Protein AF-A0A2T0S2Z2-F1 (afdb_monomer_lite)

InterPro domains:
  IPR007712 Toxin-antitoxin system, RelE/ParE toxin family [PF05016] (2-54)
  IPR035093 Toxin-antitoxin system, RelE/ParE toxin domain superfamily [G3DSA:3.30.2310.20] (1-66)

pLDDT: mean 92.06, std 8.11, range [59.94, 98.44]

Secondary structure (DSSP, 8-state):
-----HHHHHHHHHHHHHHHHH-HHHHHHHHHHHHHHHHHHHH-TT-SEE-TTT--TT-EE-----

Sequence (66 aa):
MISWKESAQEEVRVIYEYLFDQSAAVADDWSDQLARKLTLVEQFPEMGRIVPDYYISFIREIFAGS

Foldseek 3Di:
DDDDDPVRVVVLVVVLVVQVVVPNVRSVVQVVQVVVVVVVCVVPVPPFCDDPVVNPNNDGDDDGDD

Organism: NCBI:txid1469603

Radius of gyration: 13.43 Å; chains: 1; bounding box: 26×25×32 Å

Structure (mmCIF, N/CA/C/O backbone):
data_AF-A0A2T0S2Z2-F1
#
_entry.id   AF-A0A2T0S2Z2-F1
#
loop_
_atom_site.group_PDB
_atom_site.id
_atom_site.type_symbol
_atom_site.label_atom_id
_atom_site.label_alt_id
_atom_site.label_comp_id
_atom_site.label_asym_id
_atom_site.label_entity_id
_atom_site.label_seq_id
_atom_site.pdbx_PDB_ins_code
_atom_site.Cartn_x
_atom_site.Cartn_y
_atom_site.Cartn_z
_atom_site.occupancy
_atom_site.B_iso_or_equiv
_atom_site.auth_seq_id
_atom_site.auth_comp_id
_atom_site.auth_asym_id
_atom_site.auth_atom_id
_atom_site.pdbx_PDB_model_num
ATOM 1 N N . MET A 1 1 ? 11.816 -7.933 -2.939 1.00 74.94 1 MET A N 1
ATOM 2 C CA . MET A 1 1 ? 12.169 -7.133 -1.752 1.00 74.94 1 MET A CA 1
ATOM 3 C C . MET A 1 1 ? 11.939 -5.674 -2.082 1.00 74.94 1 MET A C 1
ATOM 5 O O . MET A 1 1 ? 12.705 -5.094 -2.844 1.00 74.94 1 MET A O 1
ATOM 9 N N . ILE A 1 2 ? 10.863 -5.115 -1.541 1.00 88.81 2 ILE A N 1
ATOM 10 C CA . ILE A 1 2 ? 10.525 -3.696 -1.666 1.00 88.81 2 ILE A CA 1
ATOM 11 C C . ILE A 1 2 ? 11.311 -2.898 -0.627 1.00 88.81 2 ILE A C 1
ATOM 13 O O . ILE A 1 2 ? 11.313 -3.246 0.553 1.00 88.81 2 ILE A O 1
ATOM 17 N N . SER A 1 3 ? 11.955 -1.817 -1.060 1.00 93.94 3 SER A N 1
ATOM 18 C CA . SER A 1 3 ? 12.524 -0.808 -0.171 1.00 93.94 3 SER A CA 1
ATOM 19 C C . SER A 1 3 ? 11.654 0.445 -0.185 1.00 93.94 3 SER A C 1
ATOM 21 O O . SER A 1 3 ? 11.189 0.893 -1.232 1.00 93.94 3 SER A O 1
ATOM 23 N N . TRP A 1 4 ? 11.426 1.005 0.999 1.00 95.44 4 TRP A N 1
ATOM 24 C CA . TRP A 1 4 ? 10.623 2.207 1.180 1.00 95.44 4 TRP A CA 1
ATOM 25 C C . TRP A 1 4 ? 11.525 3.397 1.474 1.00 95.44 4 TRP A C 1
ATOM 27 O O . TRP A 1 4 ? 12.517 3.273 2.193 1.00 95.44 4 TRP A O 1
ATOM 37 N N . LYS A 1 5 ? 11.154 4.566 0.949 1.00 97.06 5 LYS A N 1
ATOM 38 C CA . LYS A 1 5 ? 11.662 5.834 1.479 1.00 97.06 5 LYS A CA 1
ATOM 39 C C . LYS A 1 5 ? 11.037 6.076 2.852 1.00 97.06 5 LYS A C 1
ATOM 41 O O . LYS A 1 5 ? 9.879 5.724 3.056 1.00 97.06 5 LYS A O 1
ATOM 46 N N . GLU A 1 6 ? 11.765 6.741 3.741 1.00 96.94 6 GLU A N 1
ATOM 47 C CA . GLU A 1 6 ? 11.258 7.133 5.065 1.00 96.94 6 GLU A CA 1
ATOM 48 C C . GLU A 1 6 ? 9.953 7.939 4.958 1.00 96.94 6 GLU A C 1
ATOM 50 O O . GLU A 1 6 ? 8.972 7.619 5.621 1.00 96.94 6 GLU A O 1
ATOM 55 N N . SER A 1 7 ? 9.885 8.890 4.018 1.00 97.00 7 SER A N 1
ATOM 56 C CA . SER A 1 7 ? 8.666 9.670 3.763 1.00 97.00 7 SER A CA 1
ATOM 57 C C . SER A 1 7 ? 7.468 8.807 3.356 1.00 97.00 7 SER A C 1
ATOM 59 O O . SER A 1 7 ? 6.345 9.095 3.743 1.00 97.00 7 SER A O 1
ATOM 61 N N . ALA A 1 8 ? 7.695 7.721 2.614 1.00 96.44 8 ALA A N 1
ATOM 62 C CA . ALA A 1 8 ? 6.620 6.832 2.187 1.00 96.44 8 ALA A CA 1
ATOM 63 C C . ALA A 1 8 ? 6.110 5.953 3.344 1.00 96.44 8 ALA A C 1
ATOM 65 O O . ALA A 1 8 ? 4.925 5.641 3.398 1.00 96.44 8 ALA A O 1
ATOM 66 N N . GLN A 1 9 ? 6.984 5.569 4.284 1.00 96.56 9 GLN A N 1
ATOM 67 C CA . GLN A 1 9 ? 6.563 4.880 5.512 1.00 96.56 9 GLN A CA 1
ATOM 68 C C . GLN A 1 9 ? 5.695 5.795 6.381 1.00 96.56 9 GLN A C 1
ATOM 70 O O . GLN A 1 9 ? 4.670 5.357 6.903 1.00 96.56 9 GLN A O 1
ATOM 75 N N . GLU A 1 10 ? 6.087 7.066 6.489 1.00 98.06 10 GLU A N 1
ATOM 76 C CA . GLU A 1 10 ? 5.323 8.088 7.201 1.00 98.06 10 GLU A CA 1
ATOM 77 C C . GLU A 1 10 ? 3.939 8.303 6.581 1.00 98.06 10 GLU A C 1
ATOM 79 O O . GLU A 1 10 ? 2.934 8.260 7.283 1.00 98.06 10 GLU A O 1
ATOM 84 N N . GLU A 1 11 ? 3.871 8.468 5.259 1.00 97.75 11 GLU A N 1
ATOM 85 C CA . GLU A 1 11 ? 2.608 8.654 4.539 1.00 97.75 11 GLU A CA 1
ATOM 86 C C . GLU A 1 11 ? 1.652 7.471 4.739 1.00 97.75 11 GLU A C 1
ATOM 88 O O . GLU A 1 11 ? 0.468 7.678 5.002 1.00 97.75 11 GLU A O 1
ATOM 93 N N . VAL A 1 12 ? 2.155 6.231 4.686 1.00 96.69 12 VAL A N 1
ATOM 94 C CA . VAL A 1 12 ? 1.340 5.035 4.957 1.00 96.69 12 VAL A CA 1
ATOM 95 C C . VAL A 1 12 ? 0.778 5.053 6.376 1.00 96.69 12 VAL A C 1
ATOM 97 O O . VAL A 1 12 ? -0.405 4.763 6.556 1.00 96.69 12 VAL A O 1
ATOM 100 N N . ARG A 1 13 ? 1.594 5.416 7.374 1.00 98.00 13 ARG A N 1
ATOM 101 C CA . ARG A 1 13 ? 1.138 5.534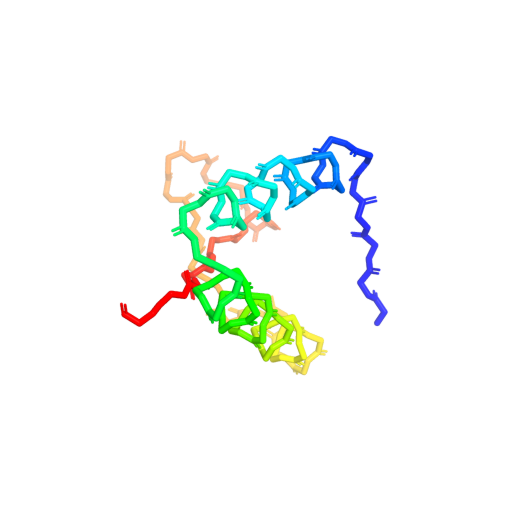 8.765 1.00 98.00 13 ARG A CA 1
ATOM 102 C C . ARG A 1 13 ? 0.037 6.583 8.898 1.00 98.00 13 ARG A C 1
ATOM 104 O O . ARG A 1 13 ? -1.011 6.278 9.454 1.00 98.00 13 ARG A O 1
ATOM 111 N N . VAL A 1 14 ? 0.255 7.780 8.356 1.00 98.38 14 VAL A N 1
ATOM 112 C CA . VAL A 1 14 ? -0.705 8.891 8.437 1.00 98.38 14 VAL A CA 1
ATOM 113 C C . VAL A 1 14 ? -2.036 8.530 7.772 1.00 98.38 14 VAL A C 1
ATOM 115 O O . VAL A 1 14 ? -3.095 8.817 8.328 1.00 98.38 14 VAL A O 1
ATOM 118 N N . ILE A 1 15 ? -2.007 7.873 6.606 1.00 97.25 15 ILE A N 1
ATOM 119 C CA . ILE A 1 15 ? -3.231 7.423 5.926 1.00 97.25 15 ILE A CA 1
ATOM 120 C C . ILE A 1 15 ? -3.962 6.376 6.771 1.00 97.25 15 I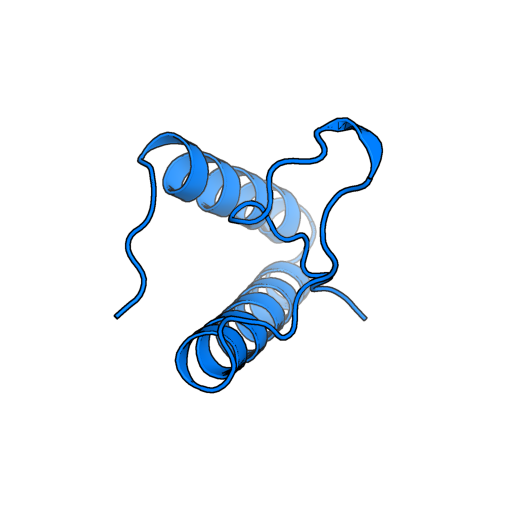LE A C 1
ATOM 122 O O . ILE A 1 15 ? -5.176 6.475 6.940 1.00 97.25 15 ILE A O 1
ATOM 126 N N . TYR A 1 16 ? -3.239 5.398 7.323 1.00 97.81 16 TYR A N 1
ATOM 127 C CA . TYR A 1 16 ? -3.838 4.375 8.177 1.00 97.81 16 TYR A CA 1
ATOM 128 C C . TYR A 1 16 ? -4.498 4.987 9.418 1.00 97.81 16 TYR A C 1
ATOM 130 O O . TYR A 1 16 ? -5.654 4.682 9.696 1.00 97.81 16 TYR A O 1
ATOM 138 N N . GLU A 1 17 ? -3.802 5.877 10.135 1.00 98.44 17 GLU A N 1
ATOM 139 C CA . GLU A 1 17 ? -4.328 6.565 11.323 1.00 98.44 17 GLU A CA 1
ATOM 140 C C . GLU A 1 17 ? -5.594 7.366 10.993 1.00 98.44 17 GLU A C 1
ATOM 142 O O . GLU A 1 17 ? -6.607 7.233 11.679 1.00 98.44 17 GLU A O 1
ATOM 147 N N . TYR A 1 18 ? -5.582 8.111 9.884 1.00 98.25 18 TYR A N 1
ATOM 148 C CA . TYR A 1 18 ? -6.749 8.860 9.416 1.00 98.25 18 TYR A CA 1
ATOM 149 C C . TYR A 1 18 ? -7.965 7.962 9.143 1.00 98.25 18 TYR A C 1
ATOM 151 O O . TYR A 1 18 ? -9.088 8.304 9.517 1.00 98.25 18 TYR A O 1
ATOM 159 N N . LEU A 1 19 ? -7.762 6.816 8.486 1.00 97.75 19 LEU A N 1
ATOM 160 C CA . LEU A 1 19 ? -8.840 5.863 8.214 1.0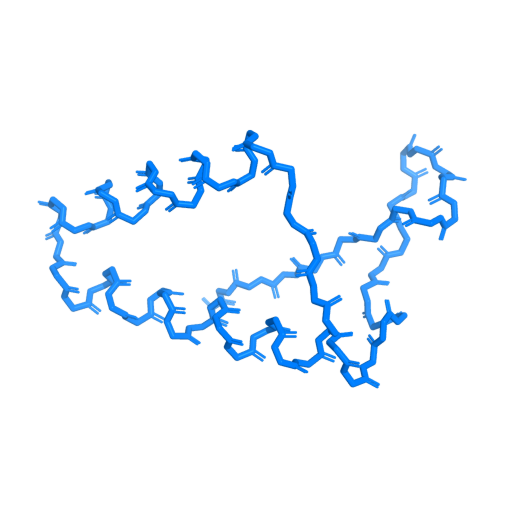0 97.75 19 LEU A CA 1
ATOM 161 C C . LEU A 1 19 ? -9.310 5.170 9.495 1.00 97.75 19 LEU A C 1
ATOM 163 O O . LEU A 1 19 ? -10.506 4.938 9.663 1.00 97.75 19 LEU A O 1
ATOM 167 N N . PHE A 1 20 ? -8.390 4.871 10.410 1.00 98.12 20 PHE A N 1
ATOM 168 C CA . PHE A 1 20 ? -8.684 4.184 11.662 1.00 98.12 20 PHE A CA 1
ATOM 169 C C . PHE A 1 20 ? -9.565 5.037 12.577 1.00 98.12 20 PHE A C 1
ATOM 171 O O . PHE A 1 20 ? -10.537 4.523 13.134 1.00 98.12 20 PHE A O 1
ATOM 178 N N . ASP A 1 21 ? -9.286 6.342 12.654 1.00 98.38 21 ASP A N 1
ATOM 179 C CA . ASP A 1 21 ? -10.101 7.320 13.385 1.00 98.38 21 ASP A CA 1
ATOM 180 C C . ASP A 1 21 ? -11.558 7.360 12.892 1.00 98.38 21 ASP A C 1
ATOM 182 O O . ASP A 1 21 ? -12.471 7.691 13.652 1.00 98.38 21 ASP A O 1
ATOM 186 N N . GLN A 1 22 ? -11.797 7.003 11.627 1.00 97.62 22 GLN A N 1
ATOM 187 C CA . GLN A 1 22 ? -13.140 6.897 11.053 1.00 97.62 22 GLN A CA 1
ATOM 188 C C . GLN A 1 22 ? -13.751 5.511 11.273 1.00 97.62 22 GLN A C 1
ATOM 190 O O . GLN A 1 22 ? -14.925 5.392 11.633 1.00 97.62 22 GLN A O 1
ATOM 195 N N . SER A 1 23 ? -12.980 4.455 11.012 1.00 98.12 23 SER A N 1
ATOM 196 C CA . SER A 1 23 ? -13.381 3.064 11.192 1.00 98.12 23 SER A CA 1
ATOM 197 C C . SER A 1 23 ? -12.176 2.130 11.102 1.00 98.12 23 SER A C 1
ATOM 199 O O . SER A 1 23 ? -11.535 2.024 10.056 1.00 98.12 23 SER A O 1
ATOM 201 N N . ALA A 1 24 ? -11.946 1.347 12.157 1.00 97.94 24 ALA A N 1
ATOM 202 C CA . ALA A 1 24 ? -10.914 0.310 12.159 1.00 97.94 24 ALA A CA 1
ATOM 203 C C . ALA A 1 24 ? -11.056 -0.673 10.980 1.00 97.94 24 ALA A C 1
ATOM 205 O O . ALA A 1 24 ? -10.069 -1.006 10.337 1.00 97.94 24 ALA A O 1
ATOM 206 N N . ALA A 1 25 ? -12.287 -1.064 10.631 1.00 98.00 25 ALA A N 1
ATOM 207 C CA . ALA A 1 25 ? -12.533 -1.981 9.517 1.00 98.00 25 ALA A CA 1
ATOM 208 C C . ALA A 1 25 ? -12.124 -1.391 8.154 1.00 98.00 25 ALA A C 1
ATOM 210 O O . ALA A 1 25 ? -11.689 -2.127 7.273 1.00 98.00 25 ALA A O 1
ATOM 211 N N . VAL A 1 26 ? -12.254 -0.071 7.978 1.00 96.62 26 VAL A N 1
ATOM 212 C CA . VAL A 1 26 ? -11.832 0.619 6.749 1.00 96.62 26 VAL A CA 1
ATOM 213 C C . VAL A 1 26 ? -10.309 0.711 6.677 1.00 96.62 26 VAL A C 1
ATOM 215 O O . VAL A 1 26 ? -9.739 0.496 5.609 1.00 96.62 26 VAL A O 1
ATOM 218 N N . ALA A 1 27 ? -9.646 0.997 7.799 1.00 97.44 27 ALA A N 1
ATOM 219 C CA . ALA A 1 27 ? -8.186 1.009 7.868 1.00 97.44 27 ALA A CA 1
ATOM 220 C C . ALA A 1 27 ? -7.589 -0.375 7.569 1.00 97.44 27 ALA A C 1
ATOM 222 O O . ALA A 1 27 ? -6.653 -0.476 6.771 1.00 97.44 27 ALA A O 1
ATOM 223 N N . ASP A 1 28 ? -8.173 -1.430 8.145 1.00 97.25 28 ASP A N 1
ATOM 224 C CA . ASP A 1 28 ? -7.763 -2.814 7.903 1.00 97.25 28 ASP A CA 1
ATOM 225 C C . ASP A 1 28 ? -7.923 -3.182 6.422 1.00 97.25 28 ASP A C 1
ATOM 227 O O . ASP A 1 28 ? -6.952 -3.608 5.795 1.00 97.25 28 ASP A O 1
ATOM 231 N N . ASP A 1 29 ? -9.098 -2.939 5.826 1.00 96.56 29 ASP A N 1
ATOM 232 C CA . ASP A 1 29 ? -9.339 -3.251 4.412 1.00 96.56 29 ASP A CA 1
ATOM 233 C C . ASP A 1 29 ? -8.395 -2.478 3.477 1.00 96.56 29 ASP A C 1
ATOM 235 O O . ASP A 1 29 ? -7.812 -3.056 2.556 1.00 96.56 29 ASP A O 1
ATOM 239 N N . TRP A 1 30 ? -8.161 -1.190 3.737 1.00 96.88 30 TRP A N 1
ATOM 240 C CA . TRP A 1 30 ? -7.195 -0.404 2.972 1.00 96.88 30 TRP A CA 1
ATOM 241 C C . TRP A 1 30 ? -5.769 -0.965 3.088 1.00 96.88 30 TRP A C 1
ATOM 243 O O . TRP A 1 30 ? -5.072 -1.095 2.074 1.00 96.88 30 TRP A O 1
ATOM 253 N N . SER A 1 31 ? -5.341 -1.348 4.295 1.00 96.25 31 SER A N 1
ATOM 254 C CA . SER A 1 31 ? -4.008 -1.917 4.530 1.00 96.25 31 SER A CA 1
ATOM 255 C C . SER A 1 31 ? -3.817 -3.245 3.789 1.00 96.25 31 SER A C 1
ATOM 257 O O . SER A 1 31 ? -2.782 -3.477 3.156 1.00 96.25 31 SER A O 1
ATOM 259 N N . ASP A 1 32 ? -4.865 -4.065 3.755 1.00 96.31 32 ASP A N 1
ATOM 260 C CA . ASP A 1 32 ? -4.934 -5.323 3.025 1.00 96.31 32 ASP A CA 1
ATOM 261 C C . ASP A 1 32 ? -4.862 -5.105 1.508 1.00 96.31 32 ASP A C 1
ATOM 263 O O . ASP A 1 32 ? -4.158 -5.823 0.787 1.00 96.31 32 ASP A O 1
ATOM 267 N N . GLN A 1 33 ? -5.573 -4.099 0.991 1.00 96.12 33 GLN A N 1
ATOM 268 C CA . GLN A 1 33 ? -5.510 -3.725 -0.421 1.00 96.12 33 GLN A CA 1
ATOM 269 C C . GLN A 1 33 ? -4.105 -3.257 -0.822 1.00 96.12 33 GLN A C 1
ATOM 271 O O . GLN A 1 33 ? -3.599 -3.670 -1.874 1.00 96.12 33 GLN A O 1
ATOM 276 N N . LEU A 1 34 ? -3.457 -2.448 0.020 1.00 95.69 34 LEU A N 1
ATOM 277 C CA . LEU A 1 34 ? -2.081 -2.008 -0.183 1.00 95.69 34 LEU A CA 1
ATOM 278 C C . LEU A 1 34 ? -1.117 -3.204 -0.182 1.00 95.69 34 LEU A C 1
ATOM 280 O O . LEU A 1 34 ? -0.337 -3.354 -1.124 1.00 95.69 34 LEU A O 1
ATOM 284 N N . ALA A 1 35 ? -1.214 -4.099 0.804 1.00 94.81 35 ALA A N 1
ATOM 285 C CA . ALA A 1 35 ? -0.382 -5.299 0.898 1.00 94.81 35 ALA A CA 1
ATOM 286 C C . ALA A 1 35 ? -0.506 -6.188 -0.350 1.00 94.81 35 ALA A C 1
ATOM 288 O O . ALA A 1 35 ? 0.505 -6.572 -0.943 1.00 94.81 35 ALA A O 1
ATOM 289 N N . ARG A 1 36 ? -1.737 -6.437 -0.823 1.00 95.06 36 ARG A N 1
ATOM 290 C CA . ARG A 1 36 ? -1.988 -7.190 -2.064 1.00 95.06 36 ARG A CA 1
ATOM 291 C C . ARG A 1 36 ? -1.313 -6.547 -3.275 1.00 95.06 36 ARG A C 1
ATOM 293 O O . ARG A 1 36 ? -0.731 -7.252 -4.101 1.00 95.06 36 ARG A O 1
ATOM 300 N N . LYS A 1 37 ? -1.366 -5.218 -3.398 1.00 94.56 37 LYS A N 1
ATOM 301 C CA . LYS A 1 37 ? -0.700 -4.504 -4.498 1.00 94.56 37 LYS A CA 1
ATOM 302 C C . LYS A 1 37 ? 0.815 -4.596 -4.405 1.00 94.56 37 LYS A C 1
ATOM 304 O O . LYS A 1 37 ? 1.446 -4.856 -5.424 1.00 94.56 37 LYS A O 1
ATOM 309 N N . LEU A 1 38 ? 1.393 -4.464 -3.216 1.00 94.38 38 LEU A N 1
ATOM 310 C CA . LEU A 1 38 ? 2.835 -4.614 -3.009 1.00 94.38 38 LEU A CA 1
ATOM 311 C C . LEU A 1 38 ? 3.322 -6.008 -3.423 1.00 94.38 38 LEU A C 1
ATOM 313 O O . LEU A 1 38 ? 4.306 -6.112 -4.151 1.00 94.38 38 LEU A O 1
ATOM 317 N N . THR A 1 39 ? 2.593 -7.071 -3.070 1.00 95.25 39 THR A N 1
ATOM 318 C CA . THR A 1 39 ? 2.917 -8.432 -3.530 1.00 95.25 39 THR A CA 1
ATOM 319 C C . THR A 1 39 ? 2.928 -8.541 -5.057 1.00 95.25 39 THR A C 1
ATOM 321 O O . THR A 1 39 ? 3.809 -9.187 -5.623 1.00 95.25 39 THR A O 1
ATOM 324 N N . LEU A 1 40 ? 1.987 -7.888 -5.746 1.00 94.44 40 LEU A N 1
ATOM 325 C CA . LEU A 1 40 ? 1.971 -7.868 -7.210 1.00 94.44 40 LEU A CA 1
ATOM 326 C C . LEU A 1 40 ? 3.151 -7.086 -7.793 1.00 94.44 40 LEU A C 1
ATOM 328 O O . LEU A 1 40 ? 3.707 -7.523 -8.793 1.00 94.44 40 LEU A O 1
ATOM 332 N N . VAL A 1 41 ? 3.578 -5.988 -7.166 1.00 94.06 41 VAL A N 1
ATOM 333 C CA . VAL A 1 41 ? 4.758 -5.219 -7.603 1.00 94.06 41 VAL A CA 1
ATOM 334 C C . VAL A 1 41 ? 6.033 -6.045 -7.523 1.00 94.06 41 VAL A C 1
ATOM 336 O O . VAL A 1 41 ? 6.878 -5.948 -8.410 1.00 94.06 41 VAL A O 1
ATOM 339 N N . GLU A 1 42 ? 6.174 -6.886 -6.498 1.00 94.31 42 GLU A N 1
ATOM 340 C CA . GLU A 1 42 ? 7.328 -7.784 -6.402 1.00 94.31 42 GLU A CA 1
ATOM 341 C C . GLU A 1 42 ? 7.368 -8.812 -7.536 1.00 94.31 42 GLU A C 1
ATOM 343 O O . GLU A 1 42 ? 8.453 -9.179 -7.984 1.00 94.31 42 GLU A O 1
ATOM 348 N N . GLN A 1 43 ? 6.203 -9.261 -8.010 1.00 95.62 43 GLN A N 1
ATOM 349 C CA . GLN A 1 43 ? 6.089 -10.239 -9.096 1.00 95.62 43 GLN A CA 1
ATOM 350 C C . GLN A 1 43 ? 6.135 -9.588 -10.485 1.00 95.62 43 GLN A C 1
ATOM 352 O O . GLN A 1 43 ? 6.680 -10.168 -11.423 1.00 95.62 43 GLN A O 1
ATOM 357 N N . PHE A 1 44 ? 5.590 -8.378 -10.615 1.00 94.75 44 PHE A N 1
ATOM 358 C CA . PHE A 1 44 ? 5.425 -7.651 -11.872 1.00 94.75 44 PHE A CA 1
ATOM 359 C C . PHE A 1 44 ? 5.876 -6.185 -11.727 1.00 94.75 44 PHE A C 1
ATOM 361 O O . PHE A 1 44 ? 5.041 -5.278 -11.745 1.00 94.75 44 PHE A O 1
ATOM 368 N N . PRO A 1 45 ? 7.190 -5.905 -11.642 1.00 91.50 45 PRO A N 1
ATOM 369 C CA . PRO A 1 45 ? 7.704 -4.552 -11.387 1.00 91.50 45 PRO A CA 1
ATOM 370 C C . PRO A 1 45 ? 7.279 -3.495 -12.420 1.00 91.50 45 PRO A C 1
ATOM 372 O O . PRO A 1 45 ? 7.278 -2.298 -12.138 1.00 91.50 45 PRO A O 1
ATOM 375 N N . GLU A 1 46 ? 6.902 -3.925 -13.626 1.00 92.38 46 GLU A N 1
ATOM 376 C CA . GLU A 1 46 ? 6.505 -3.046 -14.728 1.00 92.38 46 GLU A CA 1
ATOM 377 C C . GLU A 1 46 ? 4.990 -2.844 -14.864 1.00 92.38 46 GLU A C 1
ATOM 379 O O . GLU A 1 46 ? 4.551 -2.155 -15.782 1.00 92.38 46 GLU A O 1
ATOM 384 N N . MET A 1 47 ? 4.181 -3.4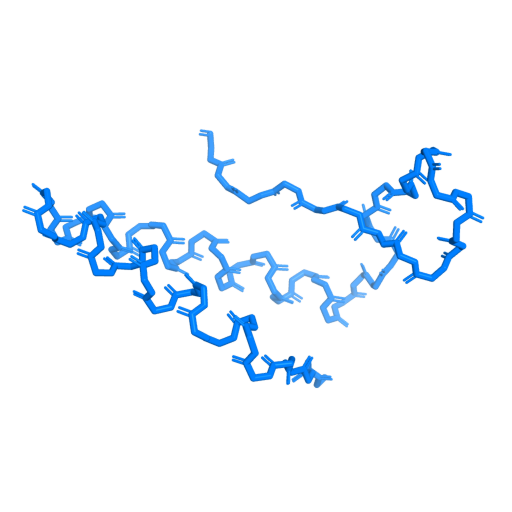08 -13.958 1.00 92.56 47 MET A N 1
ATOM 385 C CA . MET A 1 47 ? 2.714 -3.364 -14.052 1.00 92.56 47 MET A CA 1
ATOM 386 C C . MET A 1 47 ? 2.117 -1.955 -13.926 1.00 92.56 47 MET A C 1
ATOM 388 O O . MET A 1 47 ? 0.977 -1.726 -14.324 1.00 92.56 47 MET A O 1
ATOM 392 N N . GLY A 1 48 ? 2.863 -1.024 -13.328 1.00 91.31 48 GLY A N 1
ATOM 393 C CA . GLY A 1 48 ? 2.445 0.364 -13.178 1.00 91.31 48 GLY A CA 1
ATOM 394 C C . GLY A 1 48 ? 2.615 1.155 -14.472 1.00 91.31 48 GLY A C 1
ATOM 395 O O . GLY A 1 48 ? 3.558 0.933 -15.243 1.00 91.31 48 GLY A O 1
ATOM 396 N N . ARG A 1 49 ? 1.723 2.127 -14.686 1.00 91.12 49 ARG A N 1
ATOM 397 C CA . ARG A 1 49 ? 1.821 3.035 -15.834 1.00 91.12 49 ARG A CA 1
ATOM 398 C C . ARG A 1 49 ? 3.015 3.970 -15.663 1.00 91.12 49 ARG A C 1
ATOM 400 O O . ARG A 1 49 ? 3.278 4.436 -14.557 1.00 91.12 49 ARG A O 1
ATOM 407 N N . ILE A 1 50 ? 3.712 4.269 -16.755 1.00 90.38 50 ILE A N 1
ATOM 408 C CA . ILE A 1 50 ? 4.709 5.346 -16.763 1.00 90.38 50 ILE A CA 1
ATOM 409 C C . ILE A 1 50 ? 3.957 6.668 -16.625 1.00 90.38 50 ILE A C 1
ATOM 411 O O . ILE A 1 50 ? 2.974 6.888 -17.335 1.00 90.38 50 ILE A O 1
ATOM 415 N N . VAL A 1 51 ? 4.405 7.531 -15.714 1.00 86.00 51 VAL A N 1
ATOM 416 C CA . VAL A 1 51 ? 3.777 8.839 -15.498 1.00 86.00 51 VAL A CA 1
ATOM 417 C C . VAL A 1 51 ? 4.174 9.783 -16.642 1.00 86.00 51 VAL A C 1
ATOM 419 O O . VAL A 1 51 ? 5.361 10.113 -16.750 1.00 86.00 51 VAL A O 1
ATOM 422 N N . PRO A 1 52 ? 3.227 10.228 -17.495 1.00 78.94 52 PRO A N 1
ATOM 423 C CA . PRO A 1 52 ? 3.553 11.024 -18.678 1.00 78.94 52 PRO A CA 1
ATOM 424 C C . PRO A 1 52 ? 4.209 12.357 -18.331 1.00 78.94 52 PRO A C 1
ATOM 426 O 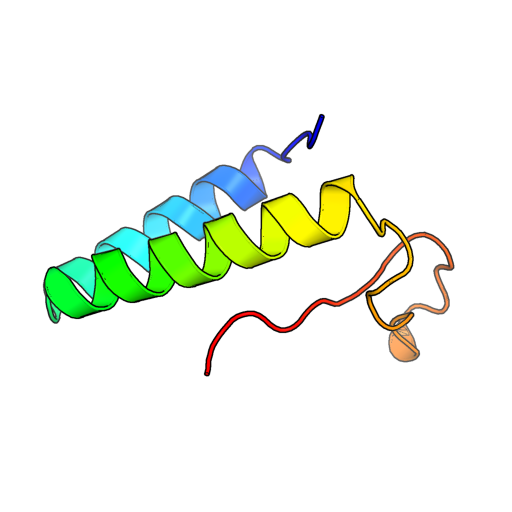O . PRO A 1 52 ? 5.133 12.768 -19.015 1.00 78.94 52 PRO A O 1
ATOM 429 N N . ASP A 1 53 ? 3.791 13.000 -17.241 1.00 79.88 53 ASP A N 1
ATOM 430 C CA . ASP A 1 53 ? 4.215 14.366 -16.913 1.00 79.88 53 ASP A CA 1
ATOM 431 C C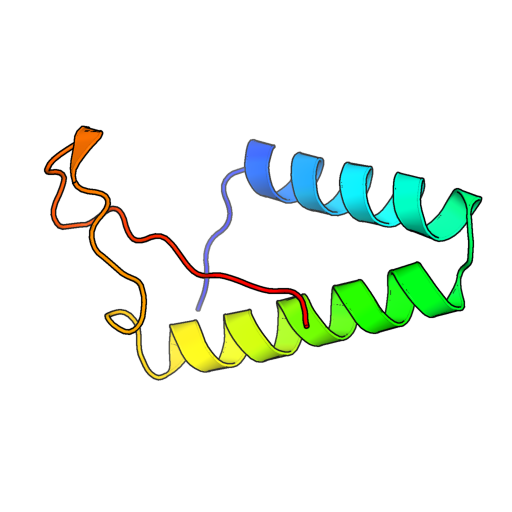 . ASP A 1 53 ? 5.695 14.475 -16.524 1.00 79.88 53 ASP A C 1
ATOM 433 O O . ASP A 1 53 ? 6.303 15.533 -16.678 1.00 79.88 53 ASP A O 1
ATOM 437 N N . TYR A 1 54 ? 6.298 13.378 -16.058 1.00 75.94 54 TYR A N 1
ATOM 438 C CA . TYR A 1 54 ? 7.715 13.346 -15.697 1.00 75.94 54 TYR A CA 1
ATOM 439 C C . TYR A 1 54 ? 8.587 12.732 -16.802 1.00 75.94 54 TYR A C 1
ATOM 441 O O . TYR A 1 54 ? 9.784 13.001 -16.839 1.00 75.94 54 TYR A O 1
ATOM 449 N N . TYR A 1 55 ? 8.019 11.905 -17.694 1.00 68.25 55 TYR A N 1
ATOM 450 C CA . TYR A 1 55 ? 8.750 11.095 -18.689 1.00 68.25 55 TYR A CA 1
ATOM 451 C C . TYR A 1 55 ? 9.931 10.287 -18.107 1.00 68.25 55 TYR A C 1
ATOM 453 O O . TYR A 1 55 ? 10.854 9.895 -18.823 1.00 68.25 55 TYR A O 1
ATOM 461 N N . ILE A 1 56 ? 9.908 10.001 -16.801 1.00 84.38 56 ILE A N 1
ATOM 462 C CA . ILE A 1 56 ? 10.950 9.229 -16.123 1.00 84.38 56 ILE A CA 1
ATOM 463 C C . ILE A 1 56 ? 10.570 7.750 -16.194 1.00 84.38 56 ILE A C 1
ATOM 465 O O . ILE A 1 56 ? 9.647 7.304 -15.518 1.00 84.38 56 ILE A O 1
ATOM 469 N N . SER A 1 57 ? 11.307 6.978 -16.992 1.00 80.38 57 SER A N 1
ATOM 470 C CA . SER A 1 57 ? 10.993 5.574 -17.310 1.00 80.38 57 SER A CA 1
ATOM 471 C C . SER A 1 57 ? 10.963 4.627 -16.106 1.00 80.38 57 SER A C 1
ATOM 473 O O . SER A 1 57 ? 10.304 3.590 -16.162 1.00 80.38 57 SER A O 1
ATOM 475 N N . PHE A 1 58 ? 11.660 4.971 -15.021 1.00 85.06 58 PHE A N 1
ATOM 476 C CA . PHE A 1 58 ? 11.709 4.169 -13.796 1.00 85.06 58 PHE A CA 1
ATOM 477 C C . PHE A 1 58 ? 10.692 4.601 -12.727 1.00 85.06 58 PHE A C 1
ATOM 479 O O . PHE A 1 58 ? 10.590 3.937 -11.698 1.00 85.06 58 PHE A O 1
ATOM 486 N N . ILE A 1 59 ? 9.940 5.689 -12.944 1.00 89.19 59 ILE A N 1
ATOM 487 C CA . ILE A 1 59 ? 8.836 6.084 -12.063 1.00 89.19 59 ILE A CA 1
ATOM 488 C C . ILE A 1 59 ? 7.538 5.555 -12.657 1.00 89.19 59 ILE A C 1
ATOM 490 O O . ILE A 1 59 ? 7.168 5.866 -13.791 1.00 89.19 59 ILE A O 1
ATOM 494 N N . ARG A 1 60 ? 6.837 4.753 -11.862 1.00 91.25 60 ARG A N 1
ATOM 495 C CA . ARG A 1 60 ? 5.575 4.131 -12.240 1.00 91.25 60 ARG A CA 1
ATOM 496 C C . ARG A 1 60 ? 4.519 4.447 -11.201 1.00 91.25 60 ARG A C 1
ATOM 498 O O . ARG A 1 60 ? 4.814 4.477 -10.010 1.00 91.25 60 ARG A O 1
ATOM 505 N N . GLU A 1 61 ? 3.295 4.649 -11.661 1.00 92.25 61 GLU A N 1
ATOM 506 C CA . GLU A 1 61 ? 2.140 4.830 -10.792 1.00 92.25 61 GLU A CA 1
ATOM 507 C C . GLU A 1 61 ? 1.287 3.562 -10.774 1.00 92.25 61 GLU A C 1
ATOM 509 O O . GLU A 1 61 ? 1.061 2.915 -11.805 1.00 92.25 61 GLU A O 1
ATOM 514 N N . ILE A 1 62 ? 0.827 3.208 -9.577 1.00 93.06 62 ILE A N 1
ATOM 515 C CA . ILE A 1 62 ? -0.009 2.045 -9.314 1.00 93.06 62 ILE A CA 1
ATOM 516 C C . ILE A 1 62 ? -1.205 2.509 -8.496 1.00 93.06 62 ILE A C 1
ATOM 518 O O . ILE A 1 62 ? -1.046 3.130 -7.450 1.00 93.06 62 ILE A O 1
ATOM 522 N N . PHE A 1 63 ? -2.398 2.153 -8.956 1.00 89.81 63 PHE A N 1
ATOM 523 C CA . PHE A 1 63 ? -3.629 2.396 -8.217 1.00 89.81 63 PHE A CA 1
ATOM 524 C C . PHE A 1 63 ? -3.893 1.244 -7.240 1.00 89.81 63 PHE A C 1
ATOM 526 O O . PHE A 1 63 ? -3.901 0.068 -7.634 1.00 89.81 63 PHE A O 1
ATOM 533 N N . ALA A 1 64 ? -4.102 1.596 -5.972 1.00 83.81 64 ALA A N 1
ATOM 534 C CA . ALA A 1 64 ? -4.526 0.725 -4.881 1.00 83.81 64 ALA A CA 1
ATOM 535 C C . ALA A 1 64 ? -5.766 1.359 -4.231 1.00 83.81 64 ALA A C 1
ATOM 537 O O . ALA A 1 64 ? -5.769 2.567 -4.002 1.00 83.81 64 ALA A O 1
ATOM 538 N N . GLY A 1 65 ? -6.811 0.570 -3.992 1.00 68.44 65 GLY A N 1
ATOM 539 C CA . GLY A 1 65 ? -8.164 1.082 -3.758 1.00 68.44 65 GLY A CA 1
ATOM 540 C C . GLY A 1 65 ? -9.141 0.471 -4.762 1.00 68.44 65 GLY A C 1
ATOM 541 O O . GLY A 1 65 ? -8.828 0.404 -5.954 1.00 68.44 65 GLY A O 1
ATOM 542 N N . SER A 1 66 ? -10.277 -0.023 -4.278 1.00 59.94 66 SER A N 1
ATOM 543 C CA . SER A 1 66 ? -11.426 -0.455 -5.084 1.00 59.94 66 SER A CA 1
ATOM 544 C C . SER A 1 66 ? -12.273 0.724 -5.539 1.00 59.94 66 SER A C 1
ATOM 546 O O . SER A 1 66 ? -12.561 1.572 -4.664 1.00 59.94 66 SER A O 1
#